Protein AF-A0A950NF20-F1 (afdb_monomer_lite)

Sequence (89 aa):
MEVGEATVIGASGHPEGNHELKLMASCPSDCERANVHVAGRCFAVDLERGGRGMVSRAFAVTMPHDPQLAPGAKVPVEFFYPGEQAGVH

Radius of gyration: 12.58 Å; chains: 1; bounding box: 30×24×33 Å

pLDDT: mean 83.87, std 9.52, range [48.25, 94.31]

Secondary structure (DSSP, 8-state):
-EEEEEEEEEEEE-TTSEEEEEEEEEE-TT--EEEEEETTEEEEEEPP---SSSEEEEEEEEEE--TT--TT-EEEEEEE-TT------

Structure (mmCIF, N/CA/C/O backbone):
data_AF-A0A950NF20-F1
#
_e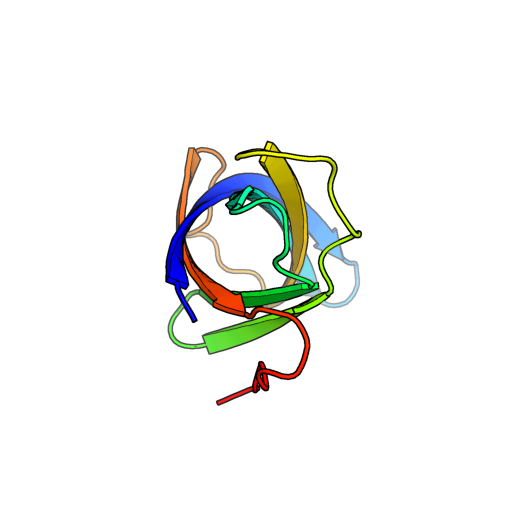ntry.id   AF-A0A950NF20-F1
#
loop_
_atom_site.group_PDB
_atom_site.id
_atom_site.type_symbol
_atom_site.label_atom_id
_atom_site.label_alt_id
_atom_site.label_comp_id
_atom_site.label_asym_id
_atom_site.label_entity_id
_atom_site.label_seq_id
_atom_site.pdbx_PDB_ins_code
_atom_site.Cartn_x
_atom_site.Cartn_y
_atom_site.Cartn_z
_atom_site.occupancy
_atom_site.B_iso_or_equiv
_atom_site.auth_seq_id
_atom_site.auth_comp_id
_atom_site.auth_asym_id
_atom_site.auth_atom_id
_atom_site.pdbx_PDB_model_num
ATOM 1 N N . MET A 1 1 ? 1.473 -5.903 -14.300 1.00 83.00 1 MET A N 1
ATOM 2 C CA . MET A 1 1 ? 0.929 -5.922 -12.936 1.00 83.00 1 MET A CA 1
ATOM 3 C C . MET A 1 1 ? 1.643 -7.005 -12.147 1.00 83.00 1 MET A C 1
ATOM 5 O O . MET A 1 1 ? 1.761 -8.120 -12.648 1.00 83.00 1 MET A O 1
ATOM 9 N N . GLU A 1 2 ? 2.116 -6.682 -10.945 1.00 87.00 2 GLU A N 1
ATOM 10 C CA . GLU A 1 2 ? 2.749 -7.616 -10.000 1.00 87.00 2 GLU A CA 1
ATOM 11 C C . GLU A 1 2 ? 2.024 -7.559 -8.650 1.00 87.00 2 GLU A C 1
ATOM 13 O O . GLU A 1 2 ? 1.608 -6.487 -8.226 1.00 87.00 2 GLU A O 1
ATOM 18 N N . VAL A 1 3 ? 1.861 -8.694 -7.967 1.00 89.81 3 VAL A N 1
ATOM 19 C CA . VAL A 1 3 ? 1.199 -8.751 -6.653 1.00 89.81 3 VAL A CA 1
ATOM 20 C C . VAL A 1 3 ? 2.248 -8.912 -5.560 1.00 89.81 3 VAL A C 1
ATOM 22 O O . VAL A 1 3 ? 3.093 -9.802 -5.635 1.00 89.81 3 VAL A O 1
ATOM 25 N N . GLY A 1 4 ? 2.162 -8.082 -4.525 1.00 90.94 4 GLY A N 1
ATOM 26 C CA . GLY A 1 4 ? 3.001 -8.160 -3.338 1.00 90.94 4 GLY A CA 1
ATOM 27 C C . GLY A 1 4 ? 2.241 -7.820 -2.060 1.00 90.94 4 GLY A C 1
ATOM 28 O O . GLY A 1 4 ? 1.012 -7.852 -2.000 1.00 90.94 4 GLY A O 1
ATOM 29 N N . GLU A 1 5 ? 2.997 -7.501 -1.015 1.00 93.69 5 GLU A N 1
ATOM 30 C CA . GLU A 1 5 ? 2.459 -7.151 0.297 1.00 93.69 5 GLU A CA 1
ATOM 31 C C . GLU A 1 5 ? 3.037 -5.813 0.759 1.00 93.69 5 GLU A C 1
ATOM 33 O O . GLU A 1 5 ? 4.230 -5.540 0.589 1.00 93.69 5 GLU A O 1
ATOM 38 N N . ALA A 1 6 ? 2.204 -5.005 1.409 1.00 93.44 6 ALA A N 1
ATOM 39 C CA . ALA A 1 6 ? 2.650 -3.868 2.198 1.00 93.44 6 ALA A CA 1
ATOM 40 C C . ALA A 1 6 ? 2.448 -4.143 3.685 1.00 93.44 6 ALA A C 1
ATOM 42 O O . ALA A 1 6 ? 1.489 -4.791 4.092 1.00 93.44 6 ALA A O 1
ATOM 43 N N . THR A 1 7 ? 3.354 -3.630 4.507 1.00 94.31 7 THR A N 1
ATOM 44 C CA . THR A 1 7 ? 3.256 -3.678 5.964 1.00 94.31 7 THR A CA 1
ATOM 45 C C . THR A 1 7 ? 2.792 -2.324 6.478 1.00 94.31 7 THR A C 1
ATOM 47 O O . THR A 1 7 ? 3.351 -1.293 6.102 1.00 94.31 7 THR A O 1
ATOM 50 N N . VAL A 1 8 ? 1.797 -2.314 7.361 1.00 93.19 8 VAL A N 1
ATOM 51 C CA . VAL A 1 8 ? 1.373 -1.117 8.090 1.00 93.19 8 VAL A CA 1
ATOM 52 C C . VAL A 1 8 ? 2.501 -0.689 9.018 1.00 93.19 8 VAL A C 1
ATOM 54 O O . VAL A 1 8 ? 2.891 -1.430 9.915 1.00 93.19 8 VAL A O 1
ATOM 57 N N . ILE A 1 9 ? 3.031 0.512 8.822 1.00 94.06 9 ILE A N 1
ATOM 58 C CA . ILE A 1 9 ? 4.065 1.093 9.691 1.00 94.06 9 ILE A CA 1
ATOM 59 C C . ILE A 1 9 ? 3.489 2.134 10.654 1.00 94.06 9 ILE A C 1
ATOM 61 O O . ILE A 1 9 ? 4.136 2.498 11.632 1.00 94.06 9 ILE A O 1
ATOM 65 N N . GLY A 1 10 ? 2.264 2.598 10.406 1.00 90.25 10 GLY A N 1
ATOM 66 C CA . GLY A 1 10 ? 1.557 3.515 11.287 1.00 90.25 10 GLY A CA 1
ATOM 67 C C . GLY A 1 10 ? 0.182 3.884 10.751 1.00 90.25 10 GLY A C 1
ATOM 68 O O . GLY A 1 10 ? -0.131 3.637 9.590 1.00 90.25 10 GLY A O 1
ATOM 69 N N . ALA A 1 11 ? -0.622 4.511 11.600 1.00 86.81 11 ALA A N 1
ATOM 70 C CA . ALA A 1 11 ? -1.871 5.149 11.215 1.00 86.81 11 ALA A CA 1
ATOM 71 C C . ALA A 1 11 ? -1.979 6.491 11.943 1.00 86.81 11 ALA A C 1
ATOM 73 O O . ALA A 1 11 ? -1.632 6.584 13.123 1.00 86.81 11 ALA A O 1
ATOM 74 N N . SER A 1 12 ? -2.447 7.526 11.253 1.00 86.00 12 SER A N 1
ATOM 75 C CA . SER A 1 12 ? -2.775 8.822 11.849 1.00 86.00 12 SER A CA 1
ATOM 76 C C . SER A 1 12 ? -4.245 9.145 11.630 1.00 86.00 12 SER A C 1
ATOM 78 O O . SER A 1 12 ? -4.751 9.050 10.514 1.00 86.00 12 SER A O 1
ATOM 80 N N . GLY A 1 13 ? -4.937 9.520 12.706 1.00 78.69 13 GLY A N 1
ATOM 81 C CA . GLY A 1 13 ? -6.331 9.940 12.637 1.00 78.69 13 GLY A CA 1
ATOM 82 C C . GLY A 1 13 ? -6.468 11.340 12.042 1.00 78.69 13 GLY A C 1
ATOM 83 O O . GLY A 1 13 ? -5.745 12.255 12.434 1.00 78.69 13 GLY A O 1
ATOM 84 N N . HIS A 1 14 ? -7.417 11.508 11.125 1.00 71.94 14 HIS A N 1
ATOM 85 C CA . HIS A 1 14 ? -7.883 12.804 10.651 1.00 71.94 14 HIS A CA 1
ATOM 86 C C . HIS A 1 14 ? -9.125 13.248 11.437 1.00 71.94 14 HIS A C 1
ATOM 88 O O . HIS A 1 14 ? -9.970 12.418 11.784 1.00 71.94 14 HIS A O 1
ATOM 94 N N . PRO A 1 15 ? -9.288 14.563 11.678 1.00 67.19 15 PRO A N 1
ATOM 95 C CA . PRO A 1 15 ? -10.431 15.114 12.415 1.00 67.19 15 PRO A CA 1
ATOM 96 C C . PRO A 1 15 ? -11.793 14.825 11.760 1.00 67.19 15 PRO A C 1
ATOM 98 O O . PRO A 1 15 ? -12.821 14.924 12.419 1.00 67.19 15 PRO A O 1
ATOM 101 N N . GLU A 1 16 ? -11.807 14.427 10.488 1.00 75.00 16 GLU A N 1
ATOM 102 C CA . GLU A 1 16 ? -13.010 14.092 9.717 1.00 75.00 16 GLU A CA 1
ATOM 103 C C . GLU A 1 16 ? -13.470 12.627 9.886 1.00 75.00 16 GLU A C 1
ATOM 105 O O . GLU A 1 16 ? -14.408 12.196 9.222 1.00 75.00 16 GLU A O 1
ATOM 110 N N . GLY A 1 17 ? -12.819 11.841 10.756 1.00 73.25 17 GLY A N 1
ATOM 111 C CA . GLY A 1 17 ? -13.164 10.430 11.008 1.00 73.25 17 GLY A CA 1
ATOM 112 C C . GLY A 1 17 ? -12.487 9.418 10.072 1.00 73.25 17 GLY A C 1
ATOM 113 O O . GLY A 1 17 ? -12.730 8.214 10.183 1.00 73.25 17 GLY A O 1
ATOM 114 N N . ASN A 1 18 ? -11.612 9.888 9.180 1.00 83.06 18 ASN A N 1
ATOM 115 C CA . ASN A 1 18 ? -10.751 9.048 8.346 1.00 83.06 18 ASN A CA 1
ATOM 116 C C . ASN A 1 18 ? -9.387 8.811 9.007 1.00 83.06 18 ASN A C 1
ATOM 118 O O . ASN A 1 18 ? -8.930 9.609 9.819 1.00 83.06 18 ASN A O 1
ATOM 122 N N . HIS A 1 19 ? -8.718 7.725 8.641 1.00 86.75 19 HIS A N 1
ATOM 123 C CA . HIS A 1 19 ? -7.342 7.397 8.991 1.00 86.75 19 HIS A CA 1
ATOM 124 C C . HIS A 1 19 ? -6.454 7.467 7.752 1.00 86.75 19 HIS A C 1
ATOM 126 O O . HIS A 1 19 ? -6.789 6.906 6.711 1.00 86.75 19 HIS A O 1
ATOM 132 N N . GLU A 1 20 ? -5.300 8.111 7.888 1.00 89.38 20 GLU A N 1
ATOM 133 C CA . GLU A 1 20 ? -4.189 7.940 6.959 1.00 89.38 20 GLU A CA 1
ATOM 134 C C . GLU A 1 20 ? -3.361 6.741 7.432 1.00 89.38 20 GLU A C 1
ATOM 136 O O . GLU A 1 20 ? -2.703 6.792 8.475 1.00 89.38 20 GLU A O 1
ATOM 141 N N . LEU A 1 21 ? -3.427 5.642 6.686 1.00 90.50 21 LEU A N 1
ATOM 142 C CA . LEU A 1 21 ? -2.662 4.428 6.935 1.00 90.50 21 LEU A CA 1
ATOM 143 C C . LEU A 1 21 ? -1.333 4.515 6.189 1.00 90.50 21 LEU A C 1
ATOM 145 O O . LEU A 1 21 ? -1.307 4.571 4.962 1.00 90.50 21 LEU A O 1
ATOM 149 N N . LYS A 1 22 ? -0.226 4.496 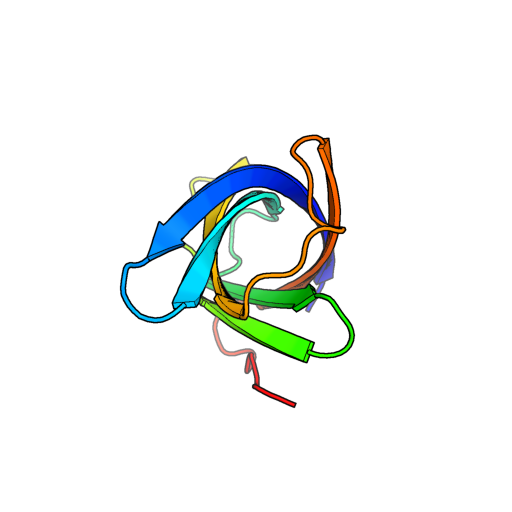6.929 1.00 93.06 22 LYS A N 1
ATOM 150 C CA . LYS A 1 22 ? 1.131 4.514 6.383 1.00 93.06 22 LYS A CA 1
ATOM 151 C C . LYS A 1 22 ? 1.599 3.086 6.165 1.00 93.06 22 LYS A C 1
ATOM 153 O O . LYS A 1 22 ? 1.608 2.271 7.091 1.00 93.06 22 LYS A O 1
ATOM 158 N N . LEU A 1 23 ? 2.006 2.802 4.941 1.00 94.00 23 LEU A N 1
ATOM 159 C CA . LEU A 1 23 ? 2.346 1.482 4.439 1.00 94.00 23 LEU A CA 1
ATOM 160 C C . LEU A 1 23 ? 3.778 1.484 3.915 1.00 94.00 23 LEU A C 1
ATOM 162 O O . LEU A 1 23 ? 4.251 2.485 3.387 1.00 94.00 23 LEU A O 1
ATOM 166 N N . MET A 1 24 ? 4.458 0.352 4.056 1.00 94.06 24 MET A N 1
ATOM 167 C CA . MET A 1 24 ? 5.775 0.097 3.482 1.00 94.06 24 MET A CA 1
ATOM 168 C C . MET A 1 24 ? 5.706 -1.180 2.655 1.00 94.06 24 MET A C 1
ATOM 170 O O . MET A 1 24 ? 5.384 -2.235 3.200 1.00 94.06 24 MET A O 1
ATOM 174 N N . ALA A 1 25 ? 6.034 -1.109 1.371 1.00 92.69 25 ALA A N 1
ATOM 175 C CA . ALA A 1 25 ? 6.016 -2.271 0.490 1.00 92.69 25 ALA A CA 1
ATOM 176 C C . ALA A 1 25 ? 7.327 -2.402 -0.279 1.00 92.69 25 ALA A C 1
ATOM 178 O O . ALA A 1 25 ? 7.925 -1.400 -0.674 1.00 92.69 25 ALA A O 1
ATOM 179 N N . SER A 1 26 ? 7.770 -3.635 -0.517 1.00 89.44 26 SER A N 1
ATOM 180 C CA . SER A 1 26 ? 8.875 -3.888 -1.439 1.00 89.44 26 SER A CA 1
ATOM 181 C C . SER A 1 26 ? 8.332 -3.887 -2.862 1.00 89.44 26 SER A C 1
ATOM 183 O O . SER A 1 26 ? 7.581 -4.775 -3.248 1.00 89.44 26 SER A O 1
ATOM 185 N N . CYS A 1 27 ? 8.697 -2.856 -3.614 1.00 85.06 27 CYS A N 1
ATOM 186 C CA . CYS A 1 27 ? 8.173 -2.568 -4.938 1.00 85.06 27 CYS A CA 1
ATOM 187 C C . CYS A 1 27 ? 9.256 -2.828 -6.001 1.00 85.06 27 CYS A C 1
ATOM 189 O O . CYS A 1 27 ? 10.418 -2.444 -5.786 1.00 85.06 27 CYS A O 1
ATOM 191 N N . PRO A 1 28 ? 8.912 -3.411 -7.163 1.00 80.75 28 PRO A N 1
ATOM 192 C CA . PRO A 1 28 ? 9.786 -3.393 -8.336 1.00 80.75 28 PRO A CA 1
ATOM 193 C C . PRO A 1 28 ? 10.167 -1.952 -8.734 1.00 80.75 28 PRO A C 1
ATOM 195 O O . PRO A 1 28 ? 9.427 -1.000 -8.469 1.00 80.75 28 PRO A O 1
ATOM 198 N N . SER A 1 29 ? 11.348 -1.754 -9.333 1.00 73.31 29 SER A N 1
ATOM 199 C CA . SER A 1 29 ? 11.931 -0.410 -9.551 1.00 73.31 29 SER A CA 1
ATOM 200 C C . SER A 1 29 ? 11.073 0.557 -10.357 1.00 73.31 29 SER A C 1
ATOM 202 O O . SER A 1 29 ? 11.186 1.767 -10.184 1.00 73.31 29 SER A O 1
ATOM 204 N N . ASP A 1 30 ? 10.246 0.051 -11.256 1.00 82.81 30 ASP A N 1
ATOM 205 C CA . ASP A 1 30 ? 9.593 0.825 -12.303 1.00 82.81 30 ASP A CA 1
ATOM 206 C C . ASP A 1 30 ? 8.087 0.993 -12.099 1.00 82.81 30 ASP A C 1
ATOM 208 O O . ASP A 1 30 ? 7.446 1.639 -12.920 1.00 82.81 30 ASP A O 1
ATOM 212 N N . CYS A 1 31 ? 7.512 0.499 -11.000 1.00 85.00 31 CYS A N 1
ATOM 213 C CA . CYS A 1 31 ? 6.092 0.718 -10.737 1.00 85.00 31 CYS A CA 1
ATOM 214 C C . CYS A 1 31 ? 5.810 2.192 -10.407 1.00 85.00 31 CYS A C 1
ATOM 216 O O . CYS A 1 31 ? 6.548 2.832 -9.646 1.00 85.00 31 CYS A O 1
ATOM 218 N N . GLU A 1 32 ? 4.719 2.707 -10.970 1.00 87.81 32 GLU A N 1
ATOM 219 C CA . GLU A 1 32 ? 4.259 4.094 -10.809 1.00 87.81 32 GLU A CA 1
ATOM 220 C C . GLU A 1 32 ? 3.008 4.186 -9.945 1.00 87.81 32 GLU A C 1
ATOM 222 O O . GLU A 1 32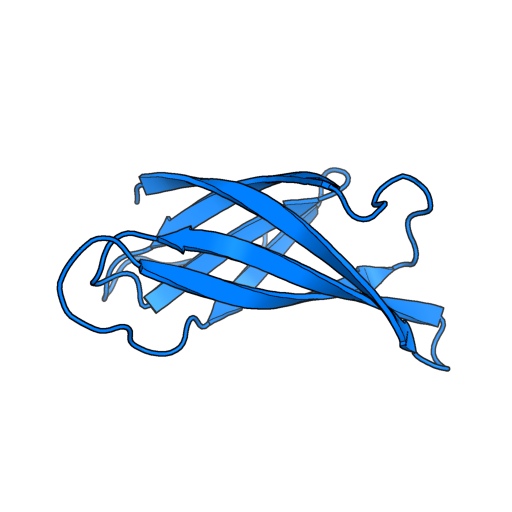 ? 2.731 5.235 -9.377 1.00 87.81 32 GLU A O 1
ATOM 227 N N . ARG A 1 33 ? 2.242 3.099 -9.845 1.00 89.38 33 ARG A N 1
ATOM 228 C CA . ARG A 1 33 ? 0.980 3.060 -9.109 1.00 89.38 33 ARG A CA 1
ATOM 229 C C . ARG A 1 33 ? 0.834 1.749 -8.361 1.00 89.38 33 ARG A C 1
ATOM 231 O O . ARG A 1 33 ? 1.422 0.740 -8.755 1.00 89.38 33 ARG A O 1
ATOM 238 N N . ALA A 1 34 ? 0.026 1.760 -7.312 1.00 91.12 34 ALA A N 1
ATOM 239 C CA . ALA A 1 34 ? -0.371 0.556 -6.611 1.00 91.12 34 ALA A CA 1
ATOM 240 C C . ALA A 1 34 ? -1.847 0.584 -6.206 1.00 91.12 34 ALA A C 1
ATOM 242 O O . ALA A 1 34 ? -2.372 1.634 -5.851 1.00 91.12 34 ALA A O 1
ATOM 243 N N . ASN A 1 35 ? -2.495 -0.576 -6.221 1.00 93.50 35 ASN A N 1
ATOM 244 C CA . ASN A 1 35 ? -3.780 -0.794 -5.571 1.00 93.50 35 ASN A CA 1
ATOM 245 C C . ASN A 1 35 ? -3.544 -1.475 -4.229 1.00 93.50 35 ASN A C 1
ATOM 247 O O . ASN A 1 35 ? -2.979 -2.565 -4.179 1.00 93.50 35 ASN A O 1
ATOM 251 N N . VAL A 1 36 ? -3.993 -0.852 -3.146 1.00 91.50 36 VAL A N 1
ATOM 252 C CA . VAL A 1 36 ? -3.924 -1.414 -1.798 1.00 91.50 36 VAL A CA 1
ATOM 253 C C . VAL A 1 36 ? -5.285 -1.977 -1.424 1.00 91.50 36 VAL A C 1
ATOM 255 O O . VAL A 1 36 ? -6.285 -1.259 -1.435 1.00 91.50 36 VAL A O 1
ATOM 258 N N . HIS A 1 37 ? -5.313 -3.252 -1.054 1.00 89.62 37 HIS A N 1
ATOM 259 C CA . HIS A 1 37 ? -6.535 -3.954 -0.681 1.00 89.62 37 HIS A CA 1
ATOM 260 C C . HIS A 1 37 ? -6.680 -3.985 0.834 1.00 89.62 37 HIS A C 1
ATOM 262 O O . HIS A 1 37 ? -5.915 -4.641 1.538 1.00 89.62 37 HIS A O 1
ATOM 268 N N . VAL A 1 38 ? -7.670 -3.266 1.352 1.00 86.19 38 VAL A N 1
ATOM 269 C CA . VAL A 1 38 ? -7.866 -3.090 2.788 1.00 86.19 38 VAL A CA 1
ATOM 270 C C . VAL A 1 38 ? -9.344 -3.212 3.134 1.00 86.19 38 VAL A C 1
ATOM 272 O O . VAL A 1 38 ? -10.170 -2.482 2.593 1.00 86.19 38 VAL A O 1
ATOM 275 N N . ALA A 1 39 ? -9.687 -4.129 4.043 1.00 80.12 39 ALA A N 1
ATOM 276 C CA . ALA A 1 39 ? -11.059 -4.331 4.528 1.00 80.12 39 ALA A CA 1
ATOM 277 C C . ALA A 1 39 ? -12.111 -4.505 3.405 1.00 80.12 39 ALA A C 1
ATOM 279 O O . ALA A 1 39 ? -13.228 -3.995 3.491 1.00 80.12 39 ALA A O 1
ATOM 280 N N . G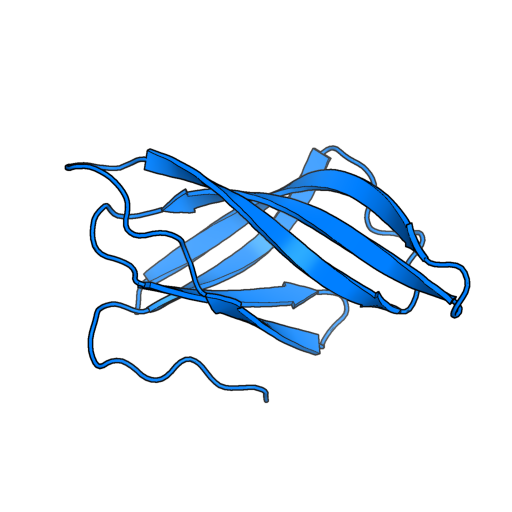LY A 1 40 ? -11.738 -5.199 2.322 1.00 79.62 40 GLY A N 1
ATOM 281 C CA . GLY A 1 40 ? -12.601 -5.414 1.154 1.00 79.62 40 GLY A CA 1
ATOM 282 C C . GLY A 1 40 ? -12.753 -4.197 0.236 1.00 79.62 40 GLY A C 1
ATOM 283 O O . GLY A 1 40 ? -13.645 -4.191 -0.607 1.00 79.62 40 GLY A O 1
ATOM 284 N N . ARG A 1 41 ? -11.912 -3.170 0.398 1.00 84.38 41 ARG A N 1
ATOM 285 C CA . ARG A 1 41 ? -11.855 -1.979 -0.458 1.00 84.38 41 ARG A CA 1
ATOM 286 C C . ARG A 1 41 ? -10.503 -1.875 -1.148 1.00 84.38 41 ARG A C 1
ATOM 288 O O . ARG A 1 41 ? -9.489 -2.282 -0.584 1.00 84.38 41 ARG A O 1
ATOM 295 N N . CYS A 1 42 ? -10.503 -1.280 -2.333 1.00 88.19 42 CYS A N 1
ATOM 296 C CA . CYS A 1 42 ? -9.309 -1.033 -3.126 1.00 88.19 42 CYS A CA 1
ATOM 297 C C . CYS A 1 42 ? -8.988 0.466 -3.151 1.00 88.19 42 CYS A C 1
ATOM 299 O O . CYS A 1 42 ? -9.839 1.286 -3.497 1.00 88.19 42 CYS A O 1
ATOM 301 N N . PHE A 1 43 ? -7.754 0.822 -2.796 1.00 89.00 43 PHE A N 1
ATOM 302 C CA . PHE A 1 43 ? -7.261 2.197 -2.802 1.00 89.00 43 PHE A CA 1
ATOM 303 C C . PHE A 1 43 ? -6.114 2.331 -3.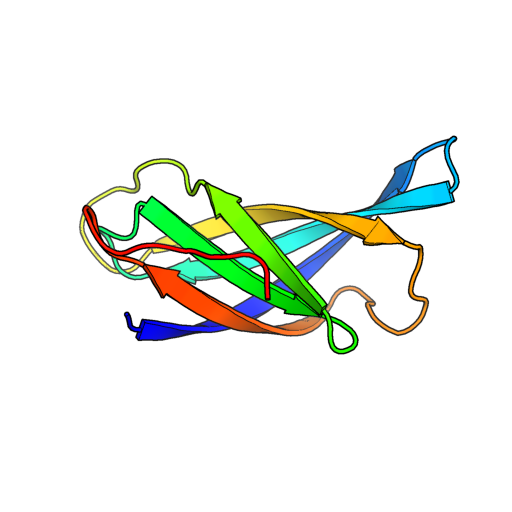800 1.00 89.00 43 PHE A C 1
ATOM 305 O O . PHE A 1 43 ? -5.054 1.738 -3.605 1.00 89.00 43 PHE A O 1
ATOM 312 N N . ALA A 1 44 ? -6.320 3.123 -4.850 1.00 90.62 44 ALA A N 1
ATOM 313 C CA . ALA A 1 44 ? -5.268 3.457 -5.800 1.00 90.62 44 ALA A CA 1
ATOM 314 C C . ALA A 1 44 ? -4.351 4.539 -5.211 1.00 90.62 44 ALA A C 1
ATOM 316 O O . ALA A 1 44 ? -4.827 5.576 -4.744 1.00 90.62 44 ALA A O 1
ATOM 317 N N . VAL A 1 45 ? -3.042 4.302 -5.252 1.00 89.88 45 VAL A N 1
ATOM 318 C CA . VAL A 1 45 ? -2.007 5.251 -4.834 1.00 89.88 45 VAL A CA 1
ATOM 319 C C . VAL A 1 45 ? -0.981 5.437 -5.934 1.00 89.88 45 VAL A C 1
ATOM 321 O O . VAL A 1 45 ? -0.534 4.471 -6.558 1.00 89.88 45 VAL A O 1
ATOM 324 N N . ASP A 1 46 ? -0.580 6.684 -6.141 1.00 88.62 46 ASP A N 1
ATOM 325 C CA . ASP A 1 46 ? 0.590 6.996 -6.945 1.00 88.62 46 ASP A CA 1
ATOM 326 C C . ASP A 1 46 ? 1.848 6.728 -6.113 1.00 88.62 46 ASP A C 1
ATOM 328 O O . ASP A 1 46 ? 1.947 7.103 -4.942 1.00 88.62 46 ASP A O 1
ATOM 332 N N . LEU A 1 47 ? 2.815 6.050 -6.718 1.00 86.00 47 LEU A N 1
ATOM 333 C CA . LEU A 1 47 ? 4.115 5.791 -6.125 1.00 86.00 47 LEU A CA 1
ATOM 334 C C . LEU A 1 47 ? 5.105 6.812 -6.666 1.00 86.00 47 LEU A C 1
ATOM 336 O O . LEU A 1 47 ? 5.252 6.977 -7.878 1.00 86.00 47 LEU A O 1
ATOM 340 N N . GLU A 1 48 ? 5.863 7.444 -5.773 1.00 79.88 48 GLU A N 1
ATOM 341 C CA . GLU A 1 48 ? 7.004 8.241 -6.206 1.00 79.88 48 GLU A CA 1
ATOM 342 C C . GLU A 1 48 ? 7.970 7.363 -7.004 1.00 79.88 48 GLU A C 1
ATOM 344 O O . GLU A 1 48 ? 8.253 6.216 -6.636 1.00 79.88 48 GLU A O 1
ATOM 349 N N . ARG A 1 49 ? 8.457 7.900 -8.125 1.00 69.75 49 ARG A N 1
ATOM 350 C CA . ARG A 1 49 ? 9.326 7.186 -9.061 1.00 69.75 49 ARG A CA 1
ATOM 351 C C . ARG A 1 49 ? 10.608 6.764 -8.336 1.00 69.75 49 ARG A C 1
ATOM 353 O O . ARG A 1 49 ? 11.410 7.605 -7.937 1.00 69.75 49 ARG A O 1
ATOM 360 N N . GLY A 1 50 ? 10.776 5.460 -8.130 1.00 65.88 50 GLY A N 1
ATOM 361 C CA . GLY A 1 50 ? 11.901 4.909 -7.379 1.00 65.88 50 GLY A CA 1
ATOM 362 C C . GLY A 1 50 ? 13.215 4.872 -8.161 1.00 65.88 50 GLY A C 1
ATOM 363 O O . GLY A 1 50 ? 13.280 5.158 -9.357 1.00 65.88 50 GLY A O 1
ATOM 364 N N . GLY A 1 51 ? 14.283 4.497 -7.453 1.00 64.56 51 GLY A N 1
ATOM 365 C CA . GLY A 1 51 ? 15.586 4.187 -8.044 1.00 64.56 51 GLY A CA 1
ATOM 366 C C . GLY A 1 51 ? 15.604 2.844 -8.791 1.00 64.56 51 GLY A C 1
ATOM 367 O O . GLY A 1 51 ? 14.585 2.178 -8.948 1.00 64.56 51 GLY A O 1
ATOM 368 N N . ARG A 1 52 ? 16.786 2.422 -9.258 1.00 68.06 52 ARG A N 1
ATOM 369 C CA . ARG A 1 52 ? 16.965 1.126 -9.944 1.00 68.06 52 ARG A CA 1
ATOM 370 C C . ARG A 1 52 ? 16.949 -0.041 -8.945 1.00 68.06 52 ARG A C 1
ATOM 372 O O . ARG A 1 52 ? 17.607 0.045 -7.913 1.00 68.06 52 ARG A O 1
ATOM 379 N N . GLY A 1 53 ? 16.300 -1.150 -9.309 1.00 73.25 53 GLY A N 1
ATOM 380 C CA . GLY A 1 53 ? 16.184 -2.364 -8.491 1.00 73.25 53 GLY A CA 1
ATOM 381 C C . GLY A 1 53 ? 14.977 -2.400 -7.542 1.00 73.25 53 GLY A C 1
ATOM 382 O O . GLY A 1 53 ? 14.169 -1.476 -7.487 1.00 73.25 53 GLY A O 1
ATOM 383 N N . MET A 1 54 ? 14.847 -3.497 -6.793 1.00 75.56 54 MET A N 1
ATOM 384 C CA . MET A 1 54 ? 13.796 -3.651 -5.783 1.00 75.56 54 MET A CA 1
ATOM 385 C C . MET A 1 54 ? 14.026 -2.657 -4.641 1.00 75.56 54 MET A C 1
ATOM 387 O O . MET A 1 54 ? 15.103 -2.634 -4.044 1.00 75.56 54 MET A O 1
ATOM 391 N N . VAL A 1 55 ? 13.023 -1.833 -4.345 1.00 82.62 55 VAL A N 1
ATOM 392 C CA . VAL A 1 55 ? 13.116 -0.772 -3.334 1.00 82.62 55 VAL A CA 1
ATOM 393 C C . VAL A 1 55 ? 11.931 -0.838 -2.380 1.00 82.62 55 VAL A C 1
ATOM 395 O O . VAL A 1 55 ? 10.789 -1.019 -2.801 1.00 82.62 55 VAL A O 1
ATOM 398 N N . SER A 1 56 ? 12.193 -0.673 -1.084 1.00 86.56 56 SER A N 1
ATOM 399 C CA . SER A 1 56 ? 11.130 -0.483 -0.096 1.00 86.56 56 SER A CA 1
ATOM 400 C C . SER A 1 56 ? 10.584 0.935 -0.221 1.00 86.56 56 SER A C 1
ATOM 402 O O . SER A 1 56 ? 11.337 1.899 -0.074 1.00 86.56 56 SER A O 1
ATOM 404 N N . ARG A 1 57 ? 9.289 1.065 -0.513 1.00 85.88 57 ARG A N 1
ATOM 405 C CA . ARG A 1 57 ? 8.608 2.352 -0.666 1.00 85.88 57 ARG A CA 1
ATOM 406 C C . ARG A 1 57 ? 7.578 2.537 0.429 1.00 85.88 57 ARG A C 1
ATOM 408 O O . ARG A 1 57 ? 6.742 1.661 0.649 1.00 8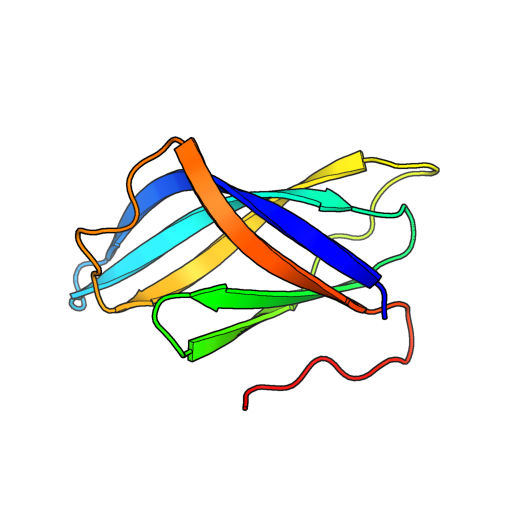5.88 57 ARG A O 1
ATOM 415 N N . ALA A 1 58 ? 7.647 3.698 1.070 1.00 90.06 58 ALA A N 1
ATOM 416 C CA . ALA A 1 58 ? 6.600 4.166 1.953 1.00 90.06 58 ALA A CA 1
ATOM 417 C C . ALA A 1 58 ? 5.553 4.930 1.136 1.00 90.06 58 ALA A C 1
ATOM 419 O O . ALA A 1 58 ? 5.905 5.762 0.304 1.00 90.06 58 ALA A O 1
ATOM 420 N N . PHE A 1 59 ? 4.282 4.658 1.385 1.00 90.38 59 PHE A N 1
ATOM 421 C CA . PHE A 1 59 ? 3.153 5.403 0.833 1.00 90.38 59 PHE A CA 1
ATOM 422 C C . PHE A 1 59 ? 2.004 5.379 1.838 1.00 90.38 59 PHE A C 1
ATOM 424 O O . PHE A 1 59 ? 2.056 4.657 2.837 1.00 90.38 59 PHE A O 1
ATOM 431 N N . ALA A 1 60 ? 0.979 6.192 1.608 1.00 90.75 60 ALA A N 1
ATOM 432 C CA . ALA A 1 60 ? -0.160 6.281 2.504 1.00 90.75 60 ALA A CA 1
ATOM 433 C C . ALA A 1 60 ? -1.481 6.139 1.750 1.00 90.75 60 ALA A C 1
ATOM 435 O O . ALA A 1 60 ? -1.589 6.547 0.596 1.00 90.75 60 ALA A O 1
ATOM 436 N N . VAL A 1 61 ? -2.479 5.565 2.420 1.00 90.50 61 VAL A N 1
ATOM 437 C CA . VAL A 1 61 ? -3.867 5.517 1.946 1.00 90.50 61 VAL A CA 1
ATOM 438 C C . VAL A 1 61 ? -4.781 6.162 2.972 1.00 90.50 61 VAL A C 1
ATOM 440 O O . VAL A 1 61 ? -4.658 5.906 4.169 1.00 90.50 61 VAL A O 1
ATOM 443 N N . THR A 1 62 ? -5.725 6.972 2.504 1.00 88.50 62 THR A N 1
ATOM 444 C CA . THR A 1 62 ? -6.780 7.527 3.354 1.00 88.50 62 THR A CA 1
ATOM 445 C C . THR A 1 62 ? -7.992 6.611 3.303 1.00 88.50 62 THR A C 1
ATOM 447 O O . THR A 1 62 ? -8.550 6.365 2.236 1.00 88.50 62 THR A O 1
ATOM 450 N N . MET A 1 63 ? -8.421 6.118 4.459 1.00 86.12 63 MET A N 1
ATOM 451 C CA . MET A 1 63 ? -9.544 5.192 4.581 1.00 86.12 63 MET A CA 1
ATOM 452 C C . MET A 1 63 ? -10.378 5.484 5.833 1.00 86.12 63 MET A C 1
ATOM 454 O O . MET A 1 63 ? -9.879 6.116 6.760 1.00 86.12 63 MET A O 1
ATOM 458 N N . PRO A 1 64 ? -11.631 5.013 5.923 1.00 82.00 64 PRO A N 1
ATOM 459 C CA . PRO A 1 64 ? -12.377 5.064 7.178 1.00 82.00 64 PRO A CA 1
ATOM 460 C C . PRO A 1 64 ? -11.651 4.296 8.286 1.00 82.00 64 PRO A C 1
ATOM 462 O O . PRO A 1 64 ? -11.005 3.288 8.004 1.00 82.00 64 PRO A O 1
ATOM 465 N N . HIS A 1 65 ? -11.767 4.759 9.534 1.00 79.19 65 HIS A N 1
ATOM 466 C CA . HIS A 1 65 ? -11.147 4.108 10.691 1.00 79.19 65 HIS A CA 1
ATOM 467 C C . HIS A 1 65 ? -11.461 2.601 10.724 1.00 79.19 65 HIS A C 1
ATOM 469 O O . HIS A 1 65 ? -12.615 2.207 10.897 1.00 79.19 65 HIS A O 1
ATOM 475 N N . ASP A 1 66 ? -10.425 1.763 10.667 1.00 74.00 66 ASP A N 1
ATOM 476 C CA . ASP A 1 66 ? -10.525 0.320 10.887 1.00 74.00 66 ASP A CA 1
ATOM 477 C C . ASP A 1 66 ? -9.589 -0.097 12.040 1.00 74.00 66 ASP A C 1
ATOM 479 O O . ASP A 1 66 ? -8.367 0.030 11.915 1.00 74.00 66 ASP A O 1
ATOM 483 N N . PRO A 1 67 ? -10.129 -0.579 13.178 1.00 64.69 67 PRO A N 1
ATOM 484 C CA . PRO A 1 67 ? -9.323 -0.993 14.325 1.00 64.69 67 PRO A CA 1
ATOM 485 C C . PRO A 1 67 ? -8.448 -2.229 14.059 1.00 64.69 67 PRO A C 1
ATOM 487 O O . PRO A 1 67 ? -7.566 -2.518 14.866 1.00 64.69 67 PRO A O 1
ATOM 490 N N . GLN A 1 68 ? -8.673 -2.975 12.972 1.00 70.38 68 GLN A N 1
ATOM 491 C CA . GLN A 1 68 ? -7.930 -4.205 12.676 1.00 70.38 68 GLN A CA 1
ATOM 492 C C . GLN A 1 68 ? -6.559 -3.953 12.027 1.00 70.38 68 GLN A C 1
ATOM 494 O O . GLN A 1 68 ? -5.737 -4.866 11.949 1.00 70.38 68 GLN A O 1
ATOM 499 N N . LEU A 1 69 ? -6.271 -2.721 11.598 1.00 77.25 69 LEU A N 1
ATOM 500 C CA . LEU A 1 69 ? -5.030 -2.364 10.906 1.00 77.25 69 LEU A CA 1
ATOM 501 C C . LEU A 1 69 ? -4.030 -1.725 11.865 1.00 77.25 69 LEU A C 1
ATOM 503 O O . LEU A 1 69 ? -3.779 -0.519 11.850 1.00 77.25 69 LEU A O 1
ATOM 507 N N . ALA A 1 70 ? -3.458 -2.569 12.716 1.00 84.38 70 ALA A N 1
ATOM 508 C CA . ALA A 1 70 ? -2.372 -2.186 13.605 1.00 84.38 70 ALA A CA 1
ATOM 509 C C . ALA A 1 70 ? -1.014 -2.182 12.871 1.00 84.38 70 ALA A C 1
ATOM 511 O O . ALA A 1 70 ? -0.839 -2.908 11.887 1.00 84.38 70 ALA A O 1
ATOM 512 N N . PRO A 1 71 ? -0.016 -1.422 13.363 1.00 88.88 71 PRO A N 1
ATOM 513 C CA . PRO A 1 71 ? 1.358 -1.534 12.886 1.00 88.88 71 PRO A CA 1
ATOM 514 C C . PRO A 1 71 ? 1.848 -2.990 12.894 1.00 88.88 71 PRO A C 1
ATOM 516 O O . PRO A 1 71 ? 1.659 -3.714 13.870 1.00 88.88 71 PRO A O 1
ATOM 519 N N . GLY A 1 72 ? 2.470 -3.416 11.797 1.00 90.50 72 GLY A N 1
ATOM 520 C CA . GLY A 1 72 ? 2.904 -4.791 11.547 1.00 90.50 72 GLY A CA 1
ATOM 521 C C . GLY A 1 72 ? 1.905 -5.642 10.757 1.00 90.50 72 GLY A C 1
ATOM 522 O O . GLY A 1 72 ? 2.292 -6.695 10.253 1.00 90.50 72 GLY A O 1
ATOM 523 N N . ALA A 1 73 ? 0.651 -5.200 10.599 1.00 91.12 73 ALA A N 1
ATOM 524 C CA . ALA A 1 73 ? -0.312 -5.886 9.743 1.00 91.12 73 ALA A CA 1
ATOM 525 C C . ALA A 1 73 ? 0.144 -5.862 8.279 1.00 91.12 73 ALA A C 1
ATOM 527 O O . ALA A 1 73 ? 0.682 -4.861 7.801 1.00 91.12 73 ALA A O 1
ATOM 528 N N . LYS A 1 74 ? -0.090 -6.964 7.565 1.00 92.62 74 LYS A N 1
ATOM 529 C CA . LYS A 1 74 ? 0.179 -7.069 6.132 1.00 92.62 74 LYS A CA 1
ATOM 530 C C . LYS A 1 74 ? -1.102 -6.883 5.337 1.00 92.62 74 LYS A C 1
ATOM 532 O O . LYS A 1 74 ? -2.130 -7.454 5.694 1.00 92.62 74 LYS A O 1
ATOM 537 N N . VAL A 1 75 ? -1.020 -6.121 4.254 1.00 91.62 75 VAL A N 1
ATOM 538 C CA . VAL A 1 75 ? -2.120 -5.910 3.312 1.00 91.62 75 VAL A CA 1
ATOM 539 C C . VAL A 1 75 ? -1.672 -6.264 1.889 1.00 91.62 75 VAL A C 1
ATOM 541 O O . VAL A 1 75 ? -0.525 -5.972 1.530 1.00 91.62 75 VAL A O 1
ATOM 544 N N . PRO A 1 76 ? -2.536 -6.902 1.080 1.00 93.44 76 PRO A N 1
ATOM 545 C CA . PRO A 1 76 ? -2.235 -7.185 -0.315 1.00 93.44 76 PRO A CA 1
ATOM 546 C C . PRO A 1 76 ? -2.119 -5.896 -1.128 1.00 93.44 76 PRO A C 1
ATOM 548 O O . PRO A 1 76 ? -2.904 -4.960 -0.948 1.00 93.44 76 PRO A O 1
ATOM 551 N N . VAL A 1 77 ? -1.150 -5.868 -2.043 1.00 93.19 77 VAL A N 1
ATOM 552 C CA . VAL A 1 77 ? -0.915 -4.740 -2.945 1.00 93.19 77 VAL A CA 1
ATOM 553 C C . VAL A 1 77 ? -0.678 -5.231 -4.368 1.00 93.19 77 VAL A C 1
ATOM 555 O O . VAL A 1 77 ? 0.093 -6.161 -4.585 1.00 93.19 77 VAL A O 1
ATOM 558 N N . GLU A 1 78 ? -1.310 -4.587 -5.342 1.00 93.50 78 GLU A N 1
ATOM 559 C CA . GLU A 1 78 ? -1.057 -4.808 -6.767 1.00 93.50 78 GLU A CA 1
ATOM 560 C C . GLU A 1 78 ? -0.269 -3.621 -7.311 1.00 93.50 78 GLU A C 1
ATOM 562 O O . GLU A 1 78 ? -0.739 -2.488 -7.263 1.00 93.50 78 GLU A O 1
ATOM 567 N N . PHE A 1 79 ? 0.933 -3.861 -7.816 1.00 91.38 79 PHE A N 1
ATOM 568 C CA . PHE A 1 79 ? 1.790 -2.851 -8.415 1.00 91.38 79 PHE A CA 1
ATOM 569 C C . PHE A 1 79 ? 1.576 -2.784 -9.924 1.00 91.38 79 PHE A C 1
ATOM 571 O O . PHE A 1 79 ? 1.533 -3.807 -10.617 1.00 91.38 79 PHE A O 1
ATOM 578 N N . PHE A 1 80 ? 1.498 -1.560 -10.435 1.00 90.31 80 PHE A N 1
ATOM 579 C CA . PHE A 1 80 ? 1.259 -1.260 -11.839 1.00 90.31 80 PHE A CA 1
ATOM 580 C C . PHE A 1 80 ? 2.471 -0.549 -12.439 1.00 90.31 80 PHE A C 1
ATOM 582 O O . PHE A 1 80 ? 2.976 0.445 -11.899 1.00 90.31 80 PHE A O 1
ATOM 589 N N . TYR A 1 81 ? 2.931 -1.075 -13.570 1.00 87.81 81 TYR A N 1
ATOM 590 C CA . TYR A 1 81 ? 4.004 -0.509 -14.380 1.00 87.81 81 TYR A CA 1
ATOM 591 C C . TYR A 1 81 ? 3.499 0.696 -15.195 1.00 87.81 81 TYR A C 1
ATOM 593 O O . TYR A 1 81 ? 2.284 0.905 -15.318 1.00 87.81 81 TYR A O 1
ATOM 601 N N . PRO A 1 82 ? 4.403 1.505 -15.778 1.00 85.56 82 PRO A N 1
ATOM 602 C CA . PRO A 1 82 ? 4.015 2.671 -16.558 1.00 85.56 82 PRO A CA 1
ATOM 603 C C . PRO A 1 82 ? 3.076 2.274 -17.703 1.00 85.56 82 PRO A C 1
ATOM 605 O O . PRO A 1 82 ? 3.350 1.344 -18.460 1.00 85.56 82 PRO A O 1
ATOM 608 N N . GLY A 1 83 ? 1.952 2.980 -17.829 1.00 83.50 83 GLY A N 1
ATOM 609 C CA . GLY A 1 83 ? 0.915 2.695 -18.830 1.00 83.50 83 GLY A CA 1
ATOM 610 C C . GLY A 1 83 ? -0.140 1.655 -18.421 1.00 83.50 83 GLY A C 1
ATOM 611 O O . GLY A 1 83 ? -1.187 1.598 -19.065 1.00 83.50 83 GLY A O 1
ATOM 612 N N . GLU A 1 84 ? 0.053 0.897 -17.336 1.00 84.00 84 GLU A N 1
ATOM 613 C CA . GLU A 1 84 ? -0.971 -0.014 -16.798 1.00 84.00 84 GLU A CA 1
ATOM 614 C C . GLU A 1 84 ? -1.956 0.735 -15.894 1.00 84.00 84 GLU A C 1
ATOM 616 O O . GLU A 1 84 ? -1.532 1.530 -15.060 1.00 84.00 84 GLU A O 1
ATOM 621 N N . GLN A 1 85 ? -3.266 0.502 -16.026 1.00 72.75 85 GLN A N 1
ATOM 622 C CA . GLN A 1 85 ? -4.274 1.208 -15.225 1.00 72.75 85 GLN A CA 1
ATOM 623 C C . GLN A 1 85 ? -4.442 0.581 -13.833 1.00 72.75 85 GLN A C 1
ATOM 625 O O . GLN A 1 85 ? -4.955 -0.527 -13.720 1.00 72.75 85 GLN A O 1
ATOM 630 N N . ALA A 1 86 ? -4.076 1.332 -12.789 1.00 73.31 86 ALA A N 1
ATOM 631 C CA . ALA A 1 86 ? -4.620 1.133 -11.446 1.00 73.31 86 ALA A CA 1
ATOM 632 C C . ALA A 1 86 ? -6.051 1.691 -11.412 1.00 73.31 86 ALA A C 1
ATOM 634 O O . ALA A 1 86 ? -6.334 2.724 -12.028 1.00 73.31 86 ALA A O 1
ATOM 635 N N . GLY A 1 87 ? -6.953 1.007 -10.718 1.00 63.94 87 GLY A N 1
ATOM 636 C CA . GLY A 1 87 ? -8.378 1.320 -10.722 1.00 63.94 87 GLY A CA 1
ATOM 637 C C . GLY A 1 87 ? -9.015 1.093 -9.359 1.00 63.94 87 GLY A C 1
ATOM 638 O O . GLY A 1 87 ? -8.659 0.156 -8.643 1.00 63.94 87 GLY A O 1
ATOM 639 N N . VAL A 1 88 ? -9.963 1.967 -9.021 1.00 54.19 88 VAL A N 1
ATOM 640 C CA . VAL A 1 88 ? -10.856 1.805 -7.871 1.00 54.19 88 VAL A CA 1
ATOM 641 C C . VAL A 1 88 ? -11.961 0.842 -8.304 1.00 54.19 88 VAL A C 1
ATOM 643 O O . VAL A 1 88 ? -12.767 1.191 -9.168 1.00 54.19 88 VAL A O 1
ATOM 646 N N . HIS A 1 89 ? -11.952 -0.371 -7.757 1.00 48.25 89 HIS A N 1
ATOM 647 C CA . HIS A 1 89 ? -13.077 -1.304 -7.836 1.00 48.25 89 HIS A CA 1
ATOM 648 C C . HIS A 1 89 ? -13.910 -1.217 -6.559 1.00 48.25 89 HIS A C 1
ATOM 650 O O . HIS A 1 89 ? -13.298 -1.150 -5.466 1.00 48.25 89 HIS A O 1
#

Foldseek 3Di:
DDKWKWFFQDWDDDPVQKIKTKTKTFDAQAFQWKWWQDPNWTFIDGFDRHDHGTDIGIDIDIGHDDPVRDGGDMTMMDTDGPPGDDDTD